Protein AF-E9J8S2-F1 (afdb_monomer_lite)

Radius of gyration: 16.36 Å; chains: 1; bounding box: 43×35×46 Å

pLDDT: mean 74.46, std 18.5, range [38.91, 95.62]

Secondary structure (DSSP, 8-state):
-HHHHHHHHHHHHHHHHT--HHHHTT-BHHHHHT-EETT-TT------S-------EEEEEE-GGG-EEEEEE-HHHHHHHHHHHHTTTTTT--TT--BTTB-----TTS-SB--HHHHHHTTSS-TTS-SGGGHHHHHHHHHH--

Sequence (146 aa):
TWKSLAKVTLTAIQVFNRRRAGETERILIEDYKNYVCACGTSSTCKTTKSDETHNYVRFTIRGKLCRTVPVLLDANMLKSIQLLLQYRKDANVPSDNPFLFGLPSKNKNKSKHLDACRLILCGTENSSALRGTAFAQIWYHFWITL

Structure (mmCIF, N/CA/C/O backbone):
data_AF-E9J8S2-F1
#
_entry.id   AF-E9J8S2-F1
#
loop_
_atom_site.group_PDB
_atom_site.id
_atom_site.type_symbol
_atom_site.label_atom_id
_atom_site.label_alt_id
_atom_site.label_comp_id
_atom_site.label_asym_id
_atom_site.label_entity_id
_atom_site.label_seq_id
_atom_site.pdbx_PDB_ins_code
_atom_site.Cartn_x
_atom_site.Cartn_y
_atom_site.Cartn_z
_atom_site.occupancy
_atom_site.B_iso_or_equiv
_atom_site.auth_seq_id
_atom_site.auth_comp_id
_atom_site.auth_asym_id
_atom_site.auth_atom_id
_atom_site.pdbx_PDB_model_num
ATOM 1 N N . THR A 1 1 ? -8.147 -13.446 -7.924 1.00 87.00 1 THR A N 1
ATOM 2 C CA . THR A 1 1 ? -6.848 -13.906 -7.371 1.00 87.00 1 THR A CA 1
ATOM 3 C C . THR A 1 1 ? -6.217 -12.796 -6.537 1.00 87.00 1 THR A C 1
ATOM 5 O O . THR A 1 1 ? -6.558 -11.636 -6.758 1.00 87.00 1 THR A O 1
ATOM 8 N N . TRP A 1 2 ? -5.296 -13.113 -5.612 1.00 93.06 2 TRP A N 1
ATOM 9 C CA . TRP A 1 2 ? -4.615 -12.130 -4.737 1.00 93.06 2 TRP A CA 1
ATOM 10 C C . TRP A 1 2 ? -4.013 -10.953 -5.518 1.00 93.06 2 TRP A C 1
ATOM 12 O O . TRP A 1 2 ? -4.234 -9.789 -5.198 1.00 93.06 2 TRP A O 1
ATOM 22 N N . LYS A 1 3 ? -3.336 -11.259 -6.632 1.00 90.50 3 LYS A N 1
ATOM 23 C CA . LYS A 1 3 ? -2.732 -10.253 -7.514 1.00 90.50 3 LYS A CA 1
ATOM 24 C C . LYS A 1 3 ? -3.769 -9.312 -8.131 1.00 90.50 3 LYS A C 1
ATOM 26 O O . LYS A 1 3 ? -3.490 -8.126 -8.255 1.00 90.50 3 LYS A O 1
ATOM 31 N N . SER A 1 4 ? -4.943 -9.809 -8.523 1.00 90.56 4 SER A N 1
ATOM 32 C CA . SER A 1 4 ? -6.011 -8.951 -9.055 1.00 90.56 4 SER A CA 1
ATOM 33 C C . SER A 1 4 ? -6.572 -8.026 -7.980 1.00 90.56 4 SER A C 1
ATOM 35 O O . SER A 1 4 ? -6.706 -6.836 -8.240 1.00 90.56 4 SER A O 1
ATOM 37 N N . LEU A 1 5 ? -6.806 -8.537 -6.764 1.00 92.94 5 LEU A N 1
ATOM 38 C CA . LEU A 1 5 ? -7.229 -7.708 -5.631 1.00 92.94 5 LEU A CA 1
ATOM 39 C C . LEU A 1 5 ? -6.201 -6.605 -5.348 1.00 92.94 5 LEU A C 1
ATOM 41 O O . LEU A 1 5 ? -6.576 -5.448 -5.189 1.00 92.94 5 LEU A O 1
ATOM 45 N N . ALA A 1 6 ? -4.906 -6.934 -5.374 1.00 92.81 6 ALA A N 1
ATOM 46 C CA . ALA A 1 6 ? -3.826 -5.975 -5.153 1.00 92.81 6 ALA A CA 1
ATOM 47 C C . ALA A 1 6 ? -3.821 -4.859 -6.205 1.00 92.81 6 ALA A C 1
ATOM 49 O O . ALA A 1 6 ? -3.708 -3.687 -5.858 1.00 92.81 6 ALA A O 1
ATOM 50 N N . LYS A 1 7 ? -3.997 -5.215 -7.484 1.00 91.12 7 LYS A N 1
ATOM 51 C CA . LYS A 1 7 ? -4.089 -4.248 -8.586 1.00 91.12 7 LYS A CA 1
ATOM 52 C C . LYS A 1 7 ? -5.288 -3.317 -8.426 1.00 91.12 7 LYS A C 1
ATOM 54 O O . LYS A 1 7 ? -5.107 -2.108 -8.439 1.00 91.12 7 LYS A O 1
ATOM 59 N N . VAL A 1 8 ? -6.482 -3.885 -8.243 1.00 91.56 8 VAL A N 1
ATOM 60 C CA . VAL A 1 8 ? -7.730 -3.120 -8.096 1.00 91.56 8 VAL A CA 1
ATOM 61 C C . VAL A 1 8 ? -7.647 -2.186 -6.892 1.00 91.56 8 VAL A C 1
ATOM 63 O O . VAL A 1 8 ? -7.967 -1.010 -7.009 1.00 91.56 8 VAL A O 1
ATOM 66 N N . THR A 1 9 ? -7.143 -2.680 -5.761 1.00 93.19 9 THR A N 1
ATOM 67 C CA . THR A 1 9 ? -7.013 -1.889 -4.530 1.00 93.19 9 THR A CA 1
ATOM 68 C C . THR A 1 9 ? -6.017 -0.741 -4.699 1.00 93.19 9 THR A C 1
ATOM 70 O O . THR A 1 9 ? -6.324 0.385 -4.321 1.00 93.19 9 THR A O 1
ATOM 73 N N . LEU A 1 10 ? -4.848 -0.987 -5.305 1.00 91.25 10 LEU A N 1
ATOM 74 C CA . LEU A 1 10 ? -3.856 0.059 -5.579 1.00 91.25 10 LEU A CA 1
ATOM 75 C C . LEU A 1 10 ? -4.428 1.146 -6.500 1.00 91.25 10 LEU A C 1
ATOM 77 O O . LEU A 1 10 ? -4.295 2.332 -6.201 1.00 91.25 10 LEU A O 1
ATOM 81 N N . THR A 1 11 ? -5.103 0.749 -7.581 1.00 88.00 11 THR A N 1
ATOM 82 C CA . THR A 1 11 ? -5.754 1.690 -8.501 1.00 88.00 11 THR A CA 1
ATOM 83 C C . THR A 1 11 ? -6.851 2.483 -7.795 1.00 88.00 11 THR A C 1
ATOM 85 O O . THR A 1 11 ? -6.870 3.705 -7.910 1.00 88.00 11 THR A O 1
ATOM 88 N N . ALA A 1 12 ? -7.712 1.830 -7.012 1.00 89.62 12 ALA A N 1
ATOM 89 C CA . ALA A 1 12 ? -8.780 2.493 -6.268 1.00 89.62 12 ALA A CA 1
ATOM 90 C C . ALA A 1 12 ? -8.229 3.538 -5.287 1.00 89.62 12 ALA A C 1
ATOM 92 O O . ALA A 1 12 ? -8.689 4.676 -5.288 1.00 89.62 12 ALA A O 1
ATOM 93 N N . ILE A 1 13 ? -7.195 3.199 -4.510 1.00 90.19 13 ILE A N 1
ATOM 94 C CA . ILE A 1 13 ? -6.547 4.134 -3.576 1.00 90.19 13 ILE A CA 1
ATOM 95 C C . ILE A 1 13 ? -5.946 5.322 -4.322 1.00 90.19 13 ILE A C 1
ATOM 97 O O . ILE A 1 13 ? -6.076 6.463 -3.874 1.00 90.19 13 ILE A O 1
ATOM 101 N N . GLN A 1 14 ? -5.292 5.071 -5.455 1.00 85.94 14 GLN A N 1
ATOM 102 C CA . GLN A 1 14 ? -4.687 6.127 -6.254 1.00 85.94 14 GLN A CA 1
ATOM 103 C C . GLN A 1 14 ? -5.735 7.080 -6.844 1.00 85.94 14 GLN A C 1
ATOM 105 O O . GLN A 1 14 ? -5.547 8.297 -6.760 1.00 85.94 14 GLN A O 1
ATOM 110 N N . VAL A 1 15 ? -6.833 6.537 -7.382 1.00 85.31 15 VAL A N 1
ATOM 111 C CA . VAL A 1 15 ? -7.996 7.286 -7.894 1.00 85.31 15 VAL A CA 1
ATOM 112 C C . VAL A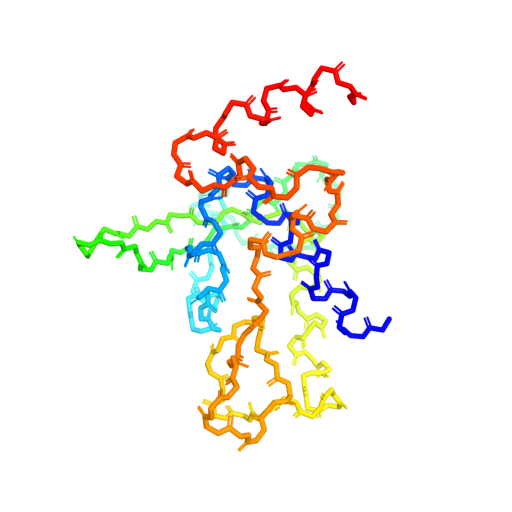 1 15 ? -8.636 8.115 -6.798 1.00 85.31 15 VAL A C 1
ATOM 114 O O . VAL A 1 15 ? -8.740 9.336 -6.922 1.00 85.31 15 VAL A O 1
ATOM 117 N N . PHE A 1 16 ? -8.968 7.473 -5.686 1.00 86.56 16 PHE A N 1
ATOM 118 C CA . PHE A 1 16 ? -9.667 8.099 -4.576 1.00 86.56 16 PHE A CA 1
ATOM 119 C C . PHE A 1 16 ? -8.870 9.244 -3.939 1.00 86.56 16 PHE A C 1
ATOM 121 O O . PHE A 1 16 ? -9.416 10.305 -3.650 1.00 86.56 16 PHE A O 1
ATOM 128 N N . ASN A 1 17 ? -7.555 9.079 -3.787 1.00 85.75 17 ASN A N 1
ATOM 129 C CA . ASN A 1 17 ? -6.705 10.086 -3.152 1.00 85.75 17 ASN A CA 1
ATOM 130 C C . ASN A 1 17 ? -6.116 11.119 -4.127 1.00 85.75 17 ASN A C 1
ATOM 132 O O . ASN A 1 17 ? -5.380 12.006 -3.688 1.00 85.75 17 ASN A O 1
ATOM 1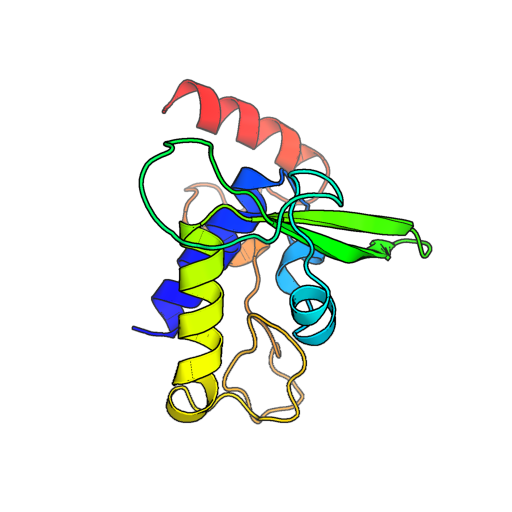36 N N . ARG A 1 18 ? -6.382 10.998 -5.440 1.00 80.25 18 ARG A N 1
ATOM 137 C CA . ARG A 1 18 ? -5.766 11.806 -6.516 1.00 80.25 18 ARG A CA 1
ATOM 138 C C . ARG A 1 18 ? -4.238 11.887 -6.392 1.00 80.25 18 ARG A C 1
ATOM 140 O O . ARG A 1 18 ? -3.628 12.943 -6.577 1.00 80.25 18 ARG A O 1
ATOM 147 N N . ARG A 1 19 ? -3.607 10.773 -6.013 1.00 70.25 19 ARG A N 1
ATOM 148 C CA . ARG A 1 19 ? -2.164 10.716 -5.731 1.00 70.25 19 ARG A CA 1
ATOM 149 C C . ARG A 1 19 ? -1.363 10.351 -6.967 1.00 70.25 19 ARG A C 1
ATOM 151 O O . ARG A 1 19 ? -1.835 9.660 -7.871 1.00 70.25 19 ARG A O 1
ATOM 158 N N . ARG A 1 20 ? -0.100 10.785 -6.984 1.00 69.44 20 ARG A N 1
ATOM 159 C CA . ARG A 1 20 ? 0.853 10.334 -8.001 1.00 69.44 20 ARG A CA 1
ATOM 160 C C . ARG A 1 20 ? 1.167 8.859 -7.761 1.00 69.44 20 ARG A C 1
ATOM 162 O O . ARG A 1 20 ? 1.405 8.461 -6.624 1.00 69.44 20 ARG A O 1
ATOM 169 N N . ALA A 1 21 ? 1.260 8.085 -8.840 1.00 68.25 21 ALA A N 1
ATOM 170 C CA . ALA A 1 21 ? 1.535 6.646 -8.802 1.00 68.25 21 ALA A CA 1
ATOM 171 C C . ALA A 1 21 ? 2.732 6.269 -7.913 1.00 68.25 21 ALA A C 1
ATOM 173 O O . ALA A 1 21 ? 2.650 5.331 -7.124 1.00 68.25 21 ALA A O 1
ATOM 174 N N . GLY A 1 22 ? 3.817 7.049 -7.998 1.00 66.88 22 GLY A N 1
ATOM 175 C CA . GLY A 1 22 ? 5.040 6.810 -7.231 1.00 66.88 22 GLY A CA 1
ATOM 176 C C . GLY A 1 22 ? 4.890 6.965 -5.712 1.00 66.88 22 GLY A C 1
ATOM 177 O O . GLY A 1 22 ? 5.711 6.433 -4.972 1.00 66.88 22 GLY A O 1
ATOM 178 N N . GLU A 1 23 ? 3.869 7.686 -5.239 1.00 73.06 23 GLU A N 1
ATOM 179 C CA . GLU A 1 23 ? 3.569 7.813 -3.807 1.00 73.06 23 GLU A CA 1
ATOM 180 C C . GLU A 1 23 ? 2.759 6.602 -3.322 1.00 73.06 23 GLU A C 1
ATOM 182 O O . GLU A 1 23 ? 3.042 6.048 -2.266 1.00 73.06 23 GLU A O 1
ATOM 187 N N . THR A 1 24 ? 1.794 6.133 -4.117 1.00 78.31 24 THR A N 1
ATOM 188 C CA . THR A 1 24 ? 0.893 5.033 -3.737 1.00 78.31 24 THR A CA 1
ATOM 189 C C . THR A 1 24 ? 1.496 3.642 -3.916 1.00 78.31 24 THR A C 1
ATOM 191 O O . THR A 1 24 ? 1.181 2.733 -3.154 1.00 78.31 24 THR A O 1
ATOM 194 N N . GLU A 1 25 ? 2.390 3.440 -4.885 1.00 81.06 25 GLU A N 1
ATOM 195 C CA . GLU A 1 25 ? 3.034 2.133 -5.089 1.00 81.06 25 GLU A CA 1
ATOM 196 C C . GLU A 1 25 ? 4.060 1.782 -4.003 1.00 81.06 25 GLU A C 1
ATOM 198 O O . GLU A 1 25 ? 4.348 0.607 -3.772 1.00 81.06 25 GLU A O 1
ATOM 203 N N . ARG A 1 26 ? 4.595 2.804 -3.322 1.00 85.44 26 ARG A N 1
ATOM 204 C CA . ARG A 1 26 ? 5.646 2.677 -2.302 1.00 85.44 26 ARG A CA 1
ATOM 205 C C . ARG A 1 26 ? 5.117 2.708 -0.874 1.00 85.44 26 ARG A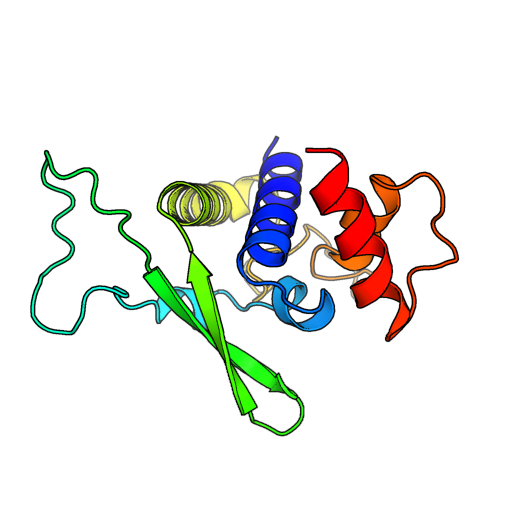 C 1
ATOM 207 O O . ARG A 1 26 ? 5.924 2.771 0.046 1.00 85.44 26 ARG A O 1
ATOM 214 N N . ILE A 1 27 ? 3.797 2.648 -0.692 1.00 90.31 27 ILE A N 1
ATOM 215 C CA . ILE A 1 27 ? 3.177 2.572 0.634 1.00 90.31 27 ILE A CA 1
ATOM 216 C C . ILE A 1 27 ? 3.774 1.387 1.396 1.00 90.31 27 ILE A C 1
ATOM 218 O O . ILE A 1 27 ? 3.776 0.253 0.896 1.00 90.31 27 ILE A O 1
ATOM 222 N N . LEU A 1 28 ? 4.259 1.644 2.606 1.00 92.81 28 LEU A N 1
ATOM 223 C CA . LEU A 1 28 ? 4.797 0.612 3.476 1.00 92.81 28 LEU A CA 1
ATOM 224 C C . LEU A 1 28 ? 3.692 0.027 4.359 1.00 92.81 28 LEU A C 1
ATOM 226 O O . LEU A 1 28 ? 2.699 0.678 4.684 1.00 92.81 28 LEU A O 1
ATOM 230 N N . ILE A 1 29 ? 3.868 -1.228 4.770 1.00 93.75 29 ILE A N 1
ATOM 231 C CA . ILE A 1 29 ? 2.953 -1.876 5.721 1.00 93.75 29 ILE A CA 1
ATOM 232 C C . ILE A 1 29 ? 2.963 -1.131 7.063 1.00 93.75 29 ILE A C 1
ATOM 234 O O . ILE A 1 29 ? 1.930 -1.048 7.722 1.00 93.75 29 ILE A O 1
ATOM 238 N N . GLU A 1 30 ? 4.113 -0.587 7.466 1.00 91.69 30 GLU A N 1
ATOM 239 C CA . GLU A 1 30 ? 4.238 0.211 8.689 1.00 91.69 30 GLU A CA 1
ATOM 240 C C . GLU A 1 30 ? 3.430 1.510 8.629 1.00 91.69 30 GLU A C 1
ATOM 242 O O . GLU A 1 30 ? 2.721 1.811 9.585 1.00 91.69 30 GLU A O 1
ATOM 247 N N . ASP A 1 31 ? 3.444 2.217 7.494 1.00 91.06 31 ASP A N 1
ATOM 248 C CA . ASP A 1 31 ? 2.646 3.431 7.300 1.00 91.06 31 ASP A CA 1
ATOM 249 C C . ASP A 1 31 ? 1.161 3.115 7.486 1.00 91.06 31 ASP A C 1
ATOM 251 O O . ASP A 1 31 ? 0.457 3.783 8.241 1.00 91.06 31 ASP A O 1
ATOM 255 N N . TYR A 1 32 ? 0.701 2.035 6.843 1.00 91.50 32 TYR A N 1
ATOM 256 C CA . TYR A 1 32 ? -0.670 1.560 6.970 1.00 91.50 32 TYR A CA 1
ATOM 257 C C . TYR A 1 32 ? -1.025 1.220 8.421 1.00 91.50 32 TYR A C 1
ATOM 259 O O . TYR A 1 32 ? -2.085 1.622 8.879 1.00 91.50 32 TYR A O 1
ATOM 267 N N . LYS A 1 33 ? -0.161 0.523 9.172 1.00 89.44 33 LYS A N 1
ATOM 268 C CA . LYS A 1 33 ? -0.442 0.131 10.570 1.00 89.44 33 LYS A CA 1
ATOM 269 C C . LYS A 1 33 ? -0.697 1.318 11.503 1.00 89.44 33 LYS A C 1
ATOM 271 O O . LYS A 1 33 ? -1.355 1.133 12.520 1.00 89.44 33 LYS A O 1
ATOM 276 N N . ASN A 1 34 ? -0.225 2.508 11.144 1.00 86.88 34 ASN A N 1
ATOM 277 C CA . ASN A 1 34 ? -0.438 3.743 11.892 1.00 86.88 34 ASN A CA 1
ATOM 278 C C . ASN A 1 34 ? -1.706 4.503 11.448 1.00 86.88 34 ASN A C 1
ATOM 280 O O . ASN A 1 34 ? -1.786 5.721 11.624 1.00 86.88 34 ASN A O 1
ATOM 284 N N . TYR A 1 35 ? -2.688 3.823 10.839 1.00 86.56 35 TYR A N 1
ATOM 285 C CA . TYR A 1 35 ? -3.942 4.468 10.455 1.00 86.56 35 TYR A CA 1
ATOM 286 C C . TYR A 1 35 ? -4.750 4.920 11.677 1.00 86.56 35 TYR A C 1
ATOM 288 O O . TYR A 1 35 ? -4.793 4.267 12.717 1.00 86.56 35 TYR A O 1
ATOM 296 N N . VAL A 1 36 ? -5.444 6.042 11.517 1.00 85.06 36 VAL A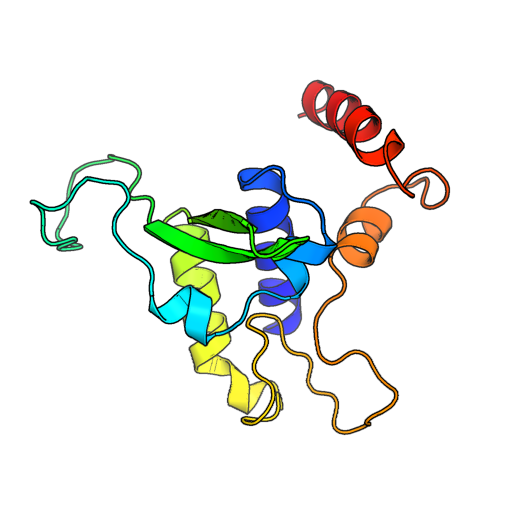 N 1
ATOM 297 C CA . VAL A 1 36 ? -6.358 6.623 12.502 1.00 85.06 36 VAL A CA 1
ATOM 298 C C . VAL A 1 36 ? -7.728 6.838 11.870 1.00 85.06 36 VAL A C 1
ATOM 300 O O . VAL A 1 36 ? -7.832 7.015 10.651 1.00 85.06 36 VAL A O 1
ATOM 303 N N . CYS A 1 37 ? -8.788 6.859 12.681 1.00 80.56 37 CYS A N 1
ATOM 304 C CA . CYS A 1 37 ? -10.095 7.281 12.177 1.00 80.56 37 CYS A CA 1
ATOM 305 C C . CYS A 1 37 ? -10.017 8.707 11.634 1.00 80.56 37 CYS A C 1
ATOM 307 O O . CYS A 1 37 ? -9.427 9.588 12.266 1.00 80.56 37 CYS A O 1
ATOM 309 N N . ALA A 1 38 ? -10.668 8.967 10.502 1.00 70.56 38 ALA A N 1
ATOM 310 C CA . ALA A 1 38 ? -10.874 10.332 10.032 1.00 70.56 38 ALA A CA 1
ATOM 311 C C . ALA A 1 38 ? -11.932 11.093 10.864 1.00 70.56 38 ALA A C 1
ATOM 313 O O . ALA A 1 38 ? -11.993 12.314 10.781 1.00 70.56 38 ALA A O 1
ATOM 314 N N . CYS A 1 39 ? -12.714 10.390 11.692 1.00 64.56 39 CYS A N 1
ATOM 315 C CA . CYS A 1 39 ? -13.846 10.900 12.471 1.00 64.56 39 CYS A CA 1
ATOM 316 C C . CYS A 1 39 ? -13.497 11.737 13.724 1.00 64.56 39 CYS A C 1
ATOM 318 O O . CYS A 1 39 ? -14.398 12.173 14.433 1.00 64.56 39 CYS A O 1
ATOM 320 N N . GLY A 1 40 ? -12.217 12.015 13.995 1.00 54.59 40 GLY A N 1
ATOM 321 C CA . GLY A 1 40 ? -11.797 12.780 15.177 1.00 54.59 40 GLY A CA 1
ATOM 322 C C . GLY A 1 40 ? -11.679 11.925 16.448 1.00 54.59 40 GLY A C 1
ATOM 323 O O . GLY A 1 40 ? -12.263 10.854 16.572 1.00 54.59 40 GLY A O 1
ATOM 324 N N . THR A 1 41 ? -10.850 12.383 17.385 1.00 48.62 41 THR A N 1
ATOM 325 C CA . THR A 1 41 ? -10.220 11.607 18.474 1.00 48.62 41 THR A CA 1
ATOM 326 C C . THR A 1 41 ? -11.171 11.002 19.525 1.00 48.62 41 THR A C 1
ATOM 328 O O . THR A 1 41 ? -10.703 10.330 20.437 1.00 48.62 41 THR A O 1
ATOM 331 N N . SER A 1 42 ? -12.488 11.211 19.450 1.00 45.25 42 SER A N 1
ATOM 332 C CA . SER A 1 42 ? -13.415 10.875 20.545 1.00 45.25 42 SER A CA 1
ATOM 333 C C . SER A 1 42 ? -14.312 9.661 20.324 1.00 45.25 42 SER A C 1
ATOM 335 O O . SER A 1 42 ? -15.041 9.292 21.242 1.00 45.25 42 SER A O 1
ATOM 337 N N . SER A 1 43 ? -14.266 8.987 19.177 1.00 44.03 43 SER A N 1
ATOM 338 C CA . SER A 1 43 ? -15.055 7.769 18.995 1.00 44.03 43 SER A CA 1
ATOM 339 C C . SER A 1 43 ? -14.154 6.601 18.649 1.00 44.03 43 SER A C 1
ATOM 341 O O . SER A 1 43 ? -13.475 6.555 17.626 1.00 44.03 43 SER A O 1
ATOM 343 N N . THR A 1 44 ? -14.138 5.622 19.550 1.00 43.12 44 THR A N 1
ATOM 344 C CA . THR A 1 44 ? -13.756 4.262 19.203 1.00 43.12 44 THR A CA 1
ATOM 345 C C . THR A 1 44 ? -14.468 3.926 17.894 1.00 43.12 44 THR A C 1
ATOM 347 O O . THR A 1 44 ? -15.697 3.965 17.863 1.00 43.12 44 THR A O 1
ATOM 350 N N . CYS A 1 45 ? -13.727 3.597 16.832 1.00 47.78 45 CYS A N 1
ATOM 351 C CA . CYS A 1 45 ? -14.274 2.957 15.634 1.00 47.78 45 CYS A CA 1
ATOM 352 C C . CYS A 1 45 ? -14.809 1.573 16.010 1.00 47.78 45 CYS A C 1
ATOM 354 O O . CYS A 1 45 ? -14.270 0.543 15.607 1.00 47.78 45 CYS A O 1
ATOM 356 N N . LYS A 1 46 ? -15.835 1.518 16.855 1.00 43.66 46 LYS A N 1
ATOM 357 C CA . LYS A 1 46 ? -16.605 0.315 17.072 1.00 43.66 46 LYS A CA 1
ATOM 358 C C . LYS A 1 46 ? -17.383 0.153 15.788 1.00 43.66 46 LYS A C 1
ATOM 360 O O . LYS A 1 46 ? -18.300 0.905 15.484 1.00 43.66 46 LYS A O 1
ATOM 365 N N . THR A 1 47 ? -16.955 -0.826 15.010 1.00 46.06 47 THR A N 1
ATOM 366 C CA . THR A 1 47 ? -17.711 -1.441 13.926 1.00 46.06 47 THR A CA 1
ATOM 367 C C . THR A 1 47 ? -18.935 -2.131 14.533 1.00 46.06 47 THR A C 1
ATOM 369 O O . THR A 1 47 ? -19.076 -3.346 14.521 1.00 46.06 47 THR A O 1
ATOM 372 N N . THR A 1 48 ? -19.827 -1.358 15.139 1.00 40.78 48 THR A N 1
ATOM 373 C CA . THR A 1 48 ? -21.087 -1.829 15.696 1.00 40.78 48 THR A CA 1
ATOM 374 C C . THR A 1 48 ? -22.178 -0.980 15.086 1.00 40.78 48 THR A C 1
ATOM 376 O O . THR A 1 48 ? -22.487 0.076 15.610 1.00 40.78 48 THR A O 1
ATOM 379 N N . LYS A 1 49 ? -22.675 -1.500 13.957 1.00 48.97 49 LYS A N 1
ATOM 380 C CA . LYS A 1 49 ? -24.029 -1.387 13.398 1.00 48.97 49 LYS A CA 1
ATOM 381 C C . LYS A 1 49 ? -24.653 0.022 13.310 1.00 48.97 49 LYS A C 1
ATOM 383 O O . LYS A 1 49 ? -24.804 0.711 14.300 1.00 48.97 49 LYS A O 1
ATOM 388 N N . SER A 1 50 ? -25.145 0.306 12.101 1.00 41.69 50 SER A N 1
ATOM 389 C CA . SER A 1 50 ? -26.253 1.224 11.790 1.00 41.69 50 SER A CA 1
ATOM 390 C C . SER A 1 50 ? -26.013 2.734 11.759 1.00 41.69 50 SER A C 1
ATOM 392 O O . SER A 1 50 ? -26.911 3.470 12.136 1.00 41.69 50 SER A O 1
ATOM 394 N N . ASP A 1 51 ? -24.899 3.200 11.200 1.00 43.53 51 ASP A N 1
ATOM 395 C CA . ASP A 1 51 ? -24.915 4.515 10.555 1.00 43.53 51 ASP A CA 1
ATOM 396 C C . ASP A 1 51 ? -24.116 4.453 9.257 1.00 43.53 51 ASP A C 1
ATOM 398 O O . ASP A 1 51 ? -22.945 4.071 9.243 1.00 43.53 51 ASP A O 1
ATOM 402 N N . GLU A 1 52 ? -24.751 4.835 8.153 1.00 47.25 52 GLU A N 1
ATOM 403 C CA . GLU A 1 52 ? -24.168 4.974 6.810 1.00 47.25 52 GLU A CA 1
ATOM 404 C C . GLU A 1 52 ? -23.192 6.164 6.723 1.00 47.25 52 GLU A C 1
ATOM 406 O O . GLU A 1 52 ? -22.946 6.737 5.663 1.00 47.25 52 GLU A O 1
ATOM 411 N N . THR A 1 53 ? -22.598 6.551 7.850 1.00 53.81 53 THR A N 1
ATOM 412 C CA . THR A 1 53 ? -21.491 7.490 7.880 1.00 53.81 53 THR A CA 1
ATOM 413 C C . THR A 1 53 ? -20.282 6.778 7.287 1.00 53.81 53 THR A C 1
ATOM 415 O O . THR A 1 53 ? -19.783 5.782 7.813 1.00 53.81 53 THR A O 1
ATOM 418 N N . HIS A 1 54 ? -19.837 7.244 6.121 1.00 54.94 54 HIS A N 1
ATOM 419 C CA . HIS A 1 54 ? -18.646 6.731 5.458 1.00 54.94 54 HIS A CA 1
ATOM 420 C C . HIS A 1 54 ? -17.445 6.786 6.416 1.00 54.94 54 HIS A C 1
ATOM 422 O O . HIS A 1 54 ? -16.815 7.826 6.610 1.00 54.94 54 HIS A O 1
ATOM 428 N N . ASN A 1 55 ? -17.142 5.649 7.039 1.00 73.25 55 ASN A N 1
ATOM 429 C CA . ASN A 1 55 ? -16.050 5.518 7.988 1.00 73.25 55 ASN A CA 1
ATOM 430 C C . ASN A 1 55 ? -14.737 5.450 7.215 1.00 73.25 55 ASN A C 1
ATOM 432 O O . ASN A 1 55 ? -14.291 4.380 6.797 1.00 73.25 55 ASN A O 1
ATOM 436 N N . TYR A 1 56 ? -14.144 6.618 6.991 1.00 84.62 56 TYR A N 1
ATOM 437 C CA . TYR A 1 56 ? -12.819 6.715 6.411 1.00 84.62 56 TYR A CA 1
ATOM 438 C C . TYR A 1 56 ? -11.749 6.548 7.487 1.00 84.62 56 TYR A C 1
ATOM 440 O O . TYR A 1 56 ? -11.844 7.100 8.588 1.00 84.62 56 TYR A O 1
ATOM 448 N N . VAL A 1 57 ? -10.680 5.844 7.137 1.00 89.12 57 VAL A N 1
ATOM 449 C CA . VAL A 1 57 ? -9.437 5.856 7.910 1.00 89.12 57 VAL A CA 1
ATOM 450 C C . VAL A 1 57 ? -8.370 6.591 7.126 1.00 89.12 57 VAL A C 1
ATOM 452 O O . VAL A 1 57 ? -8.361 6.571 5.897 1.00 89.12 57 VAL A O 1
ATOM 455 N N . ARG A 1 58 ? -7.460 7.253 7.831 1.00 90.69 58 ARG A N 1
ATOM 456 C CA . ARG A 1 58 ? -6.323 7.931 7.215 1.00 90.69 58 ARG A CA 1
ATOM 457 C C . ARG A 1 58 ? -5.022 7.453 7.826 1.00 90.69 58 ARG A C 1
ATOM 459 O O . ARG A 1 58 ? -4.944 7.256 9.032 1.00 90.69 58 ARG A O 1
ATOM 466 N N . PHE A 1 59 ? -3.990 7.343 7.013 1.00 90.50 59 PHE A N 1
ATOM 467 C CA . PHE A 1 59 ? -2.615 7.166 7.469 1.00 90.50 59 PHE A CA 1
ATOM 468 C C . PHE A 1 59 ? -1.702 8.113 6.699 1.00 90.50 59 PHE A C 1
ATOM 470 O O . PHE A 1 59 ? -2.117 8.717 5.708 1.00 90.50 59 PHE A O 1
ATOM 477 N N . THR A 1 60 ? -0.475 8.298 7.167 1.00 88.94 60 THR A N 1
ATOM 478 C CA . THR A 1 60 ? 0.503 9.173 6.520 1.00 88.94 60 THR A CA 1
ATOM 479 C C . THR A 1 60 ? 1.604 8.348 5.879 1.00 88.94 60 THR A C 1
ATOM 481 O O . THR A 1 60 ? 2.091 7.389 6.461 1.00 88.94 60 THR A O 1
ATOM 484 N N . ILE A 1 61 ? 2.003 8.742 4.673 1.00 88.44 61 ILE A N 1
ATOM 485 C CA . ILE A 1 61 ? 3.166 8.195 3.974 1.00 88.44 61 ILE A CA 1
ATOM 486 C C . ILE A 1 61 ? 4.228 9.267 3.785 1.00 88.44 61 ILE A C 1
ATOM 488 O O . ILE A 1 61 ? 3.937 10.470 3.776 1.00 88.44 61 ILE A O 1
ATOM 492 N N . ARG A 1 62 ? 5.475 8.838 3.597 1.00 80.06 62 ARG A N 1
ATOM 493 C CA . ARG A 1 62 ? 6.588 9.747 3.326 1.00 80.06 62 ARG A CA 1
ATOM 494 C C . ARG A 1 62 ? 6.621 10.138 1.846 1.00 80.06 62 ARG A C 1
ATOM 496 O O . ARG A 1 62 ? 6.891 9.316 0.976 1.00 80.06 62 ARG A O 1
ATOM 503 N N . GLY A 1 63 ? 6.370 11.411 1.564 1.00 70.44 63 GLY A N 1
ATOM 504 C CA . GLY A 1 63 ? 6.525 12.015 0.244 1.00 70.44 63 GLY A CA 1
ATOM 505 C C . GLY A 1 63 ? 7.947 12.524 -0.022 1.00 70.44 63 GLY A C 1
ATOM 506 O O . GLY A 1 63 ? 8.876 12.342 0.771 1.00 70.44 63 GLY A O 1
ATOM 507 N N . LYS A 1 64 ? 8.128 13.204 -1.163 1.00 67.00 64 LYS A N 1
ATOM 508 C CA . LYS A 1 64 ? 9.392 13.892 -1.491 1.00 67.00 64 LYS A CA 1
ATOM 509 C C . LYS A 1 64 ? 9.677 15.029 -0.498 1.00 67.00 64 LYS A C 1
ATOM 511 O O . LYS A 1 64 ? 8.754 15.637 0.040 1.00 67.00 64 LYS A O 1
ATOM 516 N N . LEU A 1 65 ? 10.962 15.345 -0.305 1.00 70.81 65 LEU A N 1
ATOM 517 C CA . LEU A 1 65 ? 11.431 16.442 0.561 1.00 70.81 65 LEU A CA 1
ATOM 518 C C . LEU A 1 65 ? 10.931 16.332 2.016 1.00 70.81 65 LEU A C 1
ATOM 520 O O . LEU A 1 65 ? 10.596 17.337 2.634 1.00 70.81 65 LEU A O 1
ATOM 524 N N . CYS A 1 66 ? 10.832 15.105 2.544 1.00 68.19 66 CYS A N 1
ATOM 525 C CA . CYS A 1 66 ? 10.332 14.816 3.896 1.00 68.19 66 CYS A CA 1
ATOM 526 C C . CYS A 1 66 ? 8.906 15.311 4.191 1.00 68.19 66 CYS A C 1
ATOM 528 O O . CYS A 1 66 ? 8.496 15.316 5.349 1.00 68.19 66 CYS A O 1
ATOM 530 N N . ARG A 1 67 ? 8.118 15.683 3.176 1.00 77.38 67 ARG A N 1
ATOM 531 C CA . ARG A 1 67 ? 6.715 16.039 3.390 1.00 77.38 67 ARG A CA 1
ATOM 532 C C . ARG A 1 67 ? 5.905 14.777 3.638 1.00 77.38 67 ARG A C 1
ATOM 534 O O . ARG A 1 67 ? 5.954 13.847 2.837 1.00 77.38 67 ARG A O 1
ATOM 541 N N . THR A 1 68 ? 5.169 14.741 4.741 1.00 81.75 68 THR A N 1
ATOM 542 C CA . THR A 1 68 ? 4.210 13.674 5.014 1.00 81.75 68 THR A CA 1
ATOM 543 C C . THR A 1 68 ? 2.929 13.922 4.242 1.00 81.75 68 THR A C 1
ATOM 545 O O . THR A 1 68 ? 2.500 15.055 4.020 1.00 81.75 68 THR A O 1
ATOM 548 N N . VAL A 1 69 ? 2.343 12.832 3.775 1.00 82.94 69 VAL A N 1
ATOM 549 C CA . VAL A 1 69 ? 1.246 12.862 2.827 1.00 82.94 69 VAL A CA 1
ATOM 550 C C . VAL A 1 69 ? 0.121 11.971 3.351 1.00 82.94 69 VAL A C 1
ATOM 552 O O . VAL A 1 69 ? 0.355 10.780 3.535 1.00 82.94 69 VAL A O 1
ATOM 555 N N . PRO A 1 70 ? -1.092 12.496 3.604 1.00 88.69 70 PRO A N 1
ATOM 556 C CA . PRO A 1 70 ? -2.193 11.662 4.066 1.00 88.69 70 PRO A CA 1
ATOM 557 C C . PRO A 1 70 ? -2.768 10.816 2.924 1.00 88.69 70 PRO A C 1
ATOM 559 O O . PRO A 1 70 ? -2.975 11.308 1.810 1.00 88.69 70 PRO A O 1
ATOM 562 N N . VAL A 1 71 ? -3.068 9.559 3.225 1.00 89.94 71 VAL A N 1
ATOM 563 C CA . VAL A 1 71 ? -3.827 8.629 2.389 1.00 89.94 71 VAL A CA 1
ATOM 564 C C . VAL A 1 71 ? -5.100 8.271 3.143 1.00 89.94 71 VAL A C 1
ATOM 566 O O . VAL A 1 71 ? -5.039 7.795 4.273 1.00 89.94 71 VAL A O 1
ATOM 569 N N . LEU A 1 72 ? -6.240 8.534 2.519 1.00 91.31 72 LEU A N 1
ATOM 570 C CA . LEU A 1 72 ? -7.578 8.210 2.981 1.00 91.31 72 LEU A CA 1
ATOM 571 C C . LEU A 1 72 ? -8.013 6.875 2.367 1.00 91.31 72 LEU A C 1
ATOM 573 O O . LEU A 1 72 ? -7.813 6.631 1.176 1.00 91.31 72 LEU A O 1
ATOM 577 N N . LEU A 1 73 ? -8.613 6.015 3.175 1.00 91.00 73 LEU A N 1
ATOM 578 C CA . LEU A 1 73 ? -9.186 4.745 2.755 1.00 91.00 73 LEU A CA 1
ATOM 579 C C . LEU A 1 73 ? -10.648 4.711 3.163 1.00 91.00 73 LEU A C 1
ATOM 581 O O . LEU A 1 73 ? -10.981 5.049 4.300 1.00 91.00 73 LEU A O 1
ATOM 585 N N . ASP A 1 74 ? -11.498 4.254 2.254 1.00 89.75 74 ASP A N 1
ATOM 586 C CA . ASP A 1 74 ? -12.846 3.835 2.609 1.00 89.75 74 ASP A CA 1
ATOM 587 C C . ASP A 1 74 ? -12.840 2.432 3.253 1.00 89.75 74 ASP A C 1
ATOM 589 O O . ASP A 1 74 ? -11.814 1.743 3.342 1.00 89.75 74 ASP A O 1
ATOM 593 N N . ALA A 1 75 ? -14.017 1.987 3.693 1.00 88.50 75 ALA A N 1
ATOM 594 C CA . ALA A 1 75 ? -14.184 0.684 4.326 1.00 88.50 75 ALA A CA 1
ATOM 595 C C . ALA A 1 75 ? -13.835 -0.500 3.401 1.00 88.50 75 ALA A C 1
ATOM 597 O O . ALA A 1 75 ? -13.359 -1.531 3.880 1.00 88.50 75 ALA A O 1
ATOM 598 N N . ASN A 1 76 ? -14.057 -0.384 2.091 1.00 90.19 76 ASN A N 1
ATOM 599 C CA . ASN A 1 76 ? -13.802 -1.456 1.129 1.00 90.19 76 ASN A CA 1
ATOM 600 C C . ASN A 1 76 ? -12.309 -1.578 0.809 1.00 90.19 76 ASN A C 1
ATOM 602 O O . ASN A 1 76 ? -11.776 -2.689 0.770 1.00 90.19 76 ASN A O 1
ATOM 606 N N . MET A 1 77 ? -11.613 -0.455 0.641 1.00 92.88 77 MET A N 1
ATOM 607 C CA . MET A 1 77 ? -10.162 -0.386 0.492 1.00 92.88 77 MET A CA 1
ATOM 608 C C . MET A 1 77 ? -9.473 -0.939 1.737 1.00 92.88 77 MET A C 1
ATOM 610 O O . MET A 1 77 ? -8.553 -1.747 1.613 1.00 92.88 77 MET A O 1
ATOM 614 N N . LEU A 1 78 ? -9.956 -0.576 2.931 1.00 91.31 78 LEU A N 1
ATOM 615 C CA . LEU A 1 78 ? -9.435 -1.094 4.195 1.00 91.31 78 LEU A CA 1
ATOM 616 C C . LEU A 1 78 ? -9.577 -2.620 4.284 1.00 91.31 78 LEU A C 1
ATOM 618 O O . LEU A 1 78 ? -8.587 -3.317 4.509 1.00 91.31 78 LEU A O 1
ATOM 622 N N . LYS A 1 79 ? -10.781 -3.154 4.039 1.00 91.44 79 LYS A N 1
ATOM 623 C CA . LYS A 1 79 ? -11.029 -4.607 4.007 1.00 91.44 79 LYS A CA 1
ATOM 624 C C . LYS A 1 79 ? -10.154 -5.312 2.970 1.00 91.44 79 LYS A C 1
ATOM 626 O O . LYS A 1 79 ? -9.595 -6.372 3.242 1.00 91.44 79 LYS A O 1
ATOM 631 N N . SER A 1 80 ? -9.993 -4.711 1.793 1.00 94.56 80 SER A N 1
ATOM 632 C CA . SER A 1 80 ? -9.161 -5.266 0.723 1.00 94.56 80 SER A CA 1
ATOM 633 C C . SER A 1 80 ? -7.693 -5.339 1.133 1.00 94.56 80 SER A C 1
ATOM 635 O O . SER A 1 80 ? -7.056 -6.370 0.934 1.00 94.56 80 SER A O 1
ATOM 637 N N . ILE A 1 81 ? -7.160 -4.294 1.774 1.00 94.69 81 ILE A N 1
ATOM 638 C CA . ILE A 1 81 ? -5.803 -4.301 2.332 1.00 94.69 81 ILE A CA 1
ATOM 639 C C . ILE A 1 81 ? -5.646 -5.394 3.395 1.00 94.69 81 ILE A C 1
ATOM 641 O O . ILE A 1 81 ? -4.657 -6.127 3.372 1.00 94.69 81 ILE A O 1
ATOM 645 N N . GLN A 1 82 ? -6.611 -5.540 4.303 1.00 94.12 82 GLN A N 1
ATOM 646 C CA . GLN A 1 82 ? -6.576 -6.579 5.338 1.00 94.12 82 GLN A CA 1
ATOM 647 C C . GLN A 1 82 ? -6.508 -7.982 4.723 1.00 94.12 82 GLN A C 1
ATOM 649 O O . GLN A 1 82 ? -5.642 -8.771 5.101 1.00 94.12 82 GLN A O 1
ATOM 654 N N . LEU A 1 83 ? -7.339 -8.262 3.714 1.00 95.44 83 LEU A N 1
ATOM 655 C CA . LEU A 1 83 ? -7.301 -9.520 2.964 1.00 95.44 83 LEU A CA 1
ATOM 656 C C . LEU A 1 83 ? -5.959 -9.722 2.247 1.00 95.44 83 LEU A C 1
ATOM 658 O O . LEU A 1 83 ? -5.399 -10.818 2.268 1.00 95.44 83 LEU A O 1
ATOM 662 N N . LEU A 1 84 ? -5.402 -8.672 1.636 1.00 95.62 84 LEU A N 1
ATOM 663 C CA . LEU A 1 84 ? -4.093 -8.750 0.984 1.00 95.62 84 LEU A CA 1
ATOM 664 C C . LEU A 1 84 ? -2.984 -9.126 1.966 1.00 95.62 84 LEU A C 1
ATOM 666 O O . LEU A 1 84 ? -2.127 -9.939 1.620 1.00 95.62 84 LEU A O 1
ATOM 670 N N . LEU A 1 85 ? -3.002 -8.560 3.172 1.00 94.88 85 LEU A N 1
ATOM 671 C CA . LEU A 1 85 ? -2.033 -8.871 4.220 1.00 94.88 85 LEU A CA 1
ATOM 672 C C . LEU A 1 85 ? -2.233 -10.279 4.787 1.00 94.88 85 LEU A C 1
ATOM 674 O O . LEU A 1 85 ? -1.245 -10.982 4.988 1.00 94.88 85 LEU A O 1
ATOM 678 N N . GLN A 1 86 ? -3.482 -10.711 4.976 1.00 95.38 86 GLN A N 1
ATOM 679 C CA . GLN A 1 86 ? -3.823 -12.050 5.459 1.00 95.38 86 GLN A CA 1
ATOM 680 C C . GLN A 1 86 ? -3.275 -13.147 4.535 1.00 95.38 86 GLN A C 1
ATOM 682 O O . GLN A 1 86 ? -2.598 -14.060 4.995 1.00 95.38 86 GLN A O 1
ATOM 687 N N . TYR A 1 87 ? -3.502 -13.025 3.225 1.00 95.12 87 TYR A N 1
ATOM 688 C CA . TYR A 1 87 ? -3.106 -14.032 2.229 1.00 95.12 87 TYR A CA 1
ATOM 689 C C . TYR A 1 87 ? -1.736 -13.755 1.585 1.00 95.12 87 TYR A C 1
ATOM 691 O O . TYR A 1 87 ? -1.379 -14.336 0.558 1.00 95.12 87 TYR A O 1
ATOM 699 N N . ARG A 1 88 ? -0.940 -12.849 2.169 1.00 94.56 88 ARG A N 1
ATOM 700 C CA . ARG A 1 88 ? 0.357 -12.421 1.620 1.00 94.56 88 ARG A CA 1
ATOM 701 C C . ARG A 1 88 ? 1.356 -13.576 1.497 1.00 94.56 88 ARG A C 1
ATOM 703 O O . ARG A 1 88 ? 2.074 -13.658 0.500 1.00 94.56 88 ARG A O 1
ATOM 710 N N . LYS A 1 89 ? 1.395 -14.457 2.503 1.00 93.06 89 LYS A N 1
ATOM 711 C CA . LYS A 1 89 ? 2.283 -15.630 2.536 1.00 93.06 89 LYS A CA 1
ATOM 712 C C . LYS A 1 89 ? 1.904 -16.638 1.451 1.00 93.06 89 LYS A C 1
ATOM 714 O O . LYS A 1 89 ? 2.777 -17.087 0.716 1.00 93.06 89 LYS A O 1
ATOM 719 N N . ASP A 1 90 ? 0.611 -16.906 1.298 1.00 93.44 90 ASP A N 1
ATOM 720 C CA . ASP A 1 90 ? 0.074 -17.843 0.302 1.00 93.44 90 ASP A CA 1
ATOM 721 C C . ASP A 1 90 ? 0.324 -17.352 -1.130 1.00 93.44 90 ASP A C 1
ATOM 723 O O . ASP A 1 90 ? 0.547 -18.134 -2.052 1.00 93.44 90 ASP A O 1
ATOM 727 N N . ALA A 1 91 ? 0.381 -16.030 -1.317 1.00 91.62 91 ALA A N 1
ATOM 728 C CA . ALA A 1 91 ? 0.783 -15.400 -2.568 1.00 91.62 91 ALA A CA 1
ATOM 729 C C . ALA A 1 91 ? 2.304 -15.439 -2.836 1.00 91.62 91 ALA A C 1
ATOM 731 O O . ALA A 1 91 ? 2.747 -14.887 -3.845 1.00 91.62 91 ALA A O 1
ATOM 732 N N . ASN A 1 92 ? 3.102 -16.085 -1.976 1.00 92.56 92 ASN A N 1
ATOM 733 C CA . ASN A 1 92 ? 4.566 -16.180 -2.045 1.00 92.56 92 ASN A CA 1
ATOM 734 C C . ASN A 1 92 ? 5.298 -14.827 -1.994 1.00 92.56 92 ASN A C 1
ATOM 736 O O . ASN A 1 92 ? 6.403 -14.691 -2.532 1.00 92.56 92 ASN A O 1
ATOM 740 N N . VAL A 1 93 ? 4.702 -13.807 -1.370 1.00 91.62 93 VAL A N 1
ATOM 741 C CA . VAL A 1 93 ? 5.382 -12.524 -1.165 1.00 91.62 93 VAL A CA 1
ATOM 742 C C . VAL A 1 93 ? 6.350 -12.658 0.018 1.00 91.62 93 VAL A C 1
ATOM 744 O O . VAL A 1 93 ? 5.917 -13.061 1.100 1.00 91.62 93 VAL A O 1
ATOM 747 N N . PRO A 1 94 ? 7.644 -12.325 -0.151 1.00 90.81 94 PRO A N 1
ATOM 748 C CA . PRO A 1 94 ? 8.623 -12.411 0.930 1.00 90.81 94 PRO A CA 1
ATOM 749 C C . PRO A 1 94 ? 8.235 -11.568 2.155 1.00 90.81 94 PRO A C 1
ATOM 751 O O . PRO A 1 94 ? 7.699 -10.465 2.014 1.00 90.81 94 PRO A O 1
ATOM 754 N N . SER A 1 95 ? 8.508 -12.072 3.361 1.00 89.19 95 SER A N 1
ATOM 755 C CA . SER A 1 95 ? 8.187 -11.384 4.622 1.00 89.19 95 SER A CA 1
ATOM 756 C C . SER A 1 95 ? 9.050 -10.146 4.875 1.00 89.19 95 SER A C 1
ATOM 758 O O . SER A 1 95 ? 8.616 -9.237 5.572 1.00 89.19 95 SER A O 1
ATOM 760 N N . ASP A 1 96 ? 10.248 -10.098 4.293 1.00 90.00 96 ASP A N 1
ATOM 761 C CA . ASP A 1 96 ? 11.171 -8.958 4.314 1.00 90.00 96 ASP A CA 1
ATOM 762 C C . ASP A 1 96 ? 10.786 -7.856 3.312 1.00 90.00 96 ASP A C 1
ATOM 764 O O . ASP A 1 96 ? 11.384 -6.783 3.313 1.00 90.00 96 ASP A O 1
ATOM 768 N N . ASN A 1 97 ? 9.788 -8.090 2.451 1.00 91.19 97 ASN A N 1
ATOM 769 C CA . ASN A 1 97 ? 9.271 -7.076 1.542 1.00 91.19 97 ASN A CA 1
ATOM 770 C C . ASN A 1 97 ? 8.348 -6.102 2.306 1.00 91.19 97 ASN A C 1
ATOM 772 O O . ASN A 1 97 ? 7.236 -6.503 2.674 1.00 91.19 97 ASN A O 1
ATOM 776 N N . PRO A 1 98 ? 8.741 -4.825 2.490 1.00 93.00 98 PRO A N 1
ATOM 777 C CA . PRO A 1 98 ? 8.016 -3.892 3.350 1.00 93.00 98 PRO A CA 1
ATOM 778 C C . PRO A 1 98 ? 6.812 -3.240 2.656 1.00 93.00 98 PRO A C 1
ATOM 780 O O . PRO A 1 98 ? 6.000 -2.589 3.312 1.00 93.00 98 PRO A O 1
ATOM 783 N N . PHE A 1 99 ? 6.681 -3.392 1.334 1.00 93.50 99 PHE A N 1
ATOM 784 C CA . PHE A 1 99 ? 5.650 -2.717 0.554 1.00 93.50 99 PHE A CA 1
ATOM 785 C C . PHE A 1 99 ? 4.284 -3.370 0.746 1.00 93.50 99 PHE A C 1
ATOM 787 O O . PHE A 1 99 ? 4.139 -4.592 0.621 1.00 93.50 99 PHE A O 1
ATOM 794 N N . LEU A 1 100 ? 3.255 -2.549 0.949 1.00 93.50 100 LEU A N 1
ATOM 795 C CA . LEU A 1 100 ? 1.867 -2.991 1.052 1.00 93.50 100 LEU A CA 1
ATOM 796 C C . LEU A 1 100 ? 1.469 -3.809 -0.186 1.00 93.50 100 LEU A C 1
ATOM 798 O O . LEU A 1 100 ? 1.055 -4.962 -0.072 1.00 93.50 100 LEU A O 1
ATOM 802 N N . PHE A 1 101 ? 1.758 -3.266 -1.370 1.00 93.19 101 PHE A N 1
ATOM 803 C CA . PHE A 1 101 ? 1.542 -3.898 -2.676 1.00 93.19 101 PHE A CA 1
ATOM 804 C C . PHE A 1 101 ? 2.786 -4.641 -3.193 1.00 93.19 101 PHE A C 1
ATOM 806 O O . PHE A 1 101 ? 3.141 -4.551 -4.370 1.00 93.19 101 PHE A O 1
ATOM 813 N N . GLY A 1 102 ? 3.470 -5.356 -2.297 1.00 91.12 102 GLY A N 1
ATOM 814 C CA . GLY A 1 102 ? 4.666 -6.141 -2.602 1.00 91.12 102 GLY A CA 1
ATOM 815 C C . GLY A 1 102 ? 4.411 -7.284 -3.593 1.00 91.12 102 GLY A C 1
ATOM 816 O O . GLY A 1 102 ? 3.349 -7.897 -3.597 1.00 91.12 102 GLY A O 1
ATOM 817 N N . LEU A 1 103 ? 5.390 -7.592 -4.444 1.00 88.31 103 LEU A N 1
ATOM 818 C CA . LEU A 1 103 ? 5.321 -8.694 -5.405 1.00 88.31 103 LEU A CA 1
ATOM 819 C C . LEU A 1 103 ? 6.073 -9.939 -4.908 1.00 88.31 103 LEU A C 1
ATOM 821 O O . LEU A 1 103 ? 7.084 -9.807 -4.210 1.00 88.31 103 LEU A O 1
ATOM 825 N N . PRO A 1 104 ? 5.649 -11.145 -5.335 1.00 82.69 104 PRO A N 1
ATOM 826 C CA . PRO A 1 104 ? 6.393 -12.379 -5.122 1.00 82.69 104 PRO A CA 1
ATOM 827 C C . PRO A 1 104 ? 7.593 -12.417 -6.072 1.00 82.69 104 PRO A C 1
ATOM 829 O O . PRO A 1 104 ? 7.588 -13.080 -7.108 1.00 82.69 104 PRO A O 1
ATOM 832 N N . SER A 1 105 ? 8.621 -11.630 -5.766 1.00 75.44 105 SER A N 1
ATOM 833 C CA . SER A 1 105 ? 9.883 -11.642 -6.495 1.00 75.44 105 SER A CA 1
ATOM 834 C C . SER A 1 105 ? 11.025 -11.930 -5.537 1.00 75.44 105 SER A C 1
ATOM 836 O O . SER A 1 105 ? 11.299 -11.146 -4.635 1.00 75.44 105 SER A O 1
ATOM 838 N N . LYS A 1 106 ? 11.722 -13.044 -5.777 1.00 62.31 106 LYS A N 1
ATOM 839 C CA . LYS A 1 106 ? 12.984 -13.384 -5.101 1.00 62.31 106 LYS A CA 1
ATOM 840 C C . LYS A 1 106 ? 14.209 -12.760 -5.784 1.00 62.31 106 LYS A C 1
ATOM 842 O O . LYS A 1 106 ? 15.311 -12.827 -5.255 1.00 62.31 106 LYS A O 1
ATOM 847 N N . ASN A 1 107 ? 14.039 -12.173 -6.972 1.00 68.25 107 ASN A N 1
ATOM 848 C CA . ASN A 1 107 ? 15.144 -11.622 -7.754 1.00 68.25 107 ASN A CA 1
ATOM 849 C C . ASN A 1 107 ? 15.355 -10.138 -7.419 1.00 68.25 107 ASN A C 1
ATOM 851 O O . ASN A 1 107 ? 14.416 -9.346 -7.526 1.00 68.25 107 ASN A O 1
ATOM 855 N N . LYS A 1 108 ? 16.595 -9.768 -7.066 1.00 63.47 108 LYS A N 1
ATOM 856 C CA . LYS A 1 108 ? 17.002 -8.393 -6.730 1.00 63.47 108 LYS A CA 1
ATOM 857 C C . LYS A 1 108 ? 16.800 -7.402 -7.886 1.00 63.47 108 LYS A C 1
ATOM 859 O O . LYS A 1 108 ? 16.572 -6.228 -7.623 1.00 63.47 108 LYS A O 1
ATOM 864 N N . ASN A 1 109 ? 16.815 -7.879 -9.133 1.00 65.31 109 ASN A N 1
ATOM 865 C CA . ASN A 1 109 ? 16.718 -7.047 -10.340 1.00 65.31 109 ASN A CA 1
ATOM 866 C C . ASN A 1 109 ? 15.274 -6.815 -10.818 1.00 65.31 109 ASN A C 1
ATOM 868 O O . ASN A 1 109 ? 15.057 -6.169 -11.840 1.00 65.31 109 ASN A O 1
ATOM 872 N N . LYS A 1 110 ? 14.273 -7.368 -10.125 1.00 70.69 110 LYS A N 1
ATOM 873 C CA . LYS A 1 110 ? 12.853 -7.192 -10.462 1.00 70.69 110 LYS A CA 1
ATOM 874 C C . LYS A 1 110 ? 12.178 -6.259 -9.460 1.00 70.69 110 LYS A C 1
ATOM 876 O O . LYS A 1 110 ? 12.551 -6.232 -8.289 1.00 70.69 110 LYS A O 1
ATOM 881 N N . SER A 1 111 ? 11.151 -5.538 -9.920 1.00 74.12 111 SER A N 1
ATOM 882 C CA . SER A 1 111 ? 10.363 -4.658 -9.049 1.00 74.12 111 SER A CA 1
ATOM 883 C C . SER A 1 111 ? 9.819 -5.425 -7.843 1.00 74.12 111 SER A C 1
ATOM 885 O O . SER A 1 111 ? 9.250 -6.512 -7.985 1.00 74.12 111 SER A O 1
ATOM 887 N N . LYS A 1 112 ? 9.990 -4.840 -6.655 1.00 82.44 112 LYS A N 1
ATOM 888 C CA . LYS A 1 112 ? 9.529 -5.411 -5.385 1.00 82.44 112 LYS A CA 1
ATOM 889 C C . LYS A 1 112 ? 8.065 -5.089 -5.091 1.00 82.44 112 LYS A C 1
ATOM 891 O O . LYS A 1 112 ? 7.500 -5.706 -4.195 1.00 82.44 112 LYS A O 1
ATOM 896 N N . HIS A 1 113 ? 7.445 -4.178 -5.834 1.00 84.44 113 HIS A N 1
ATOM 897 C CA . HIS A 1 113 ? 6.050 -3.770 -5.667 1.00 84.44 113 HIS A CA 1
ATOM 898 C C . HIS A 1 113 ? 5.336 -3.651 -7.019 1.00 84.44 113 HIS A C 1
ATOM 900 O O . HIS A 1 113 ? 5.971 -3.614 -8.079 1.00 84.44 113 HIS A O 1
ATOM 906 N N . LEU A 1 114 ? 4.002 -3.623 -6.983 1.00 82.44 114 LEU A N 1
ATOM 907 C CA . LEU A 1 114 ? 3.185 -3.295 -8.149 1.00 82.44 114 LEU A CA 1
ATOM 908 C C . LEU A 1 114 ? 3.524 -1.892 -8.660 1.00 82.44 114 LEU A C 1
ATOM 910 O O . LEU A 1 114 ? 3.816 -1.001 -7.874 1.00 82.44 114 LEU A O 1
ATOM 914 N N . ASP A 1 115 ? 3.487 -1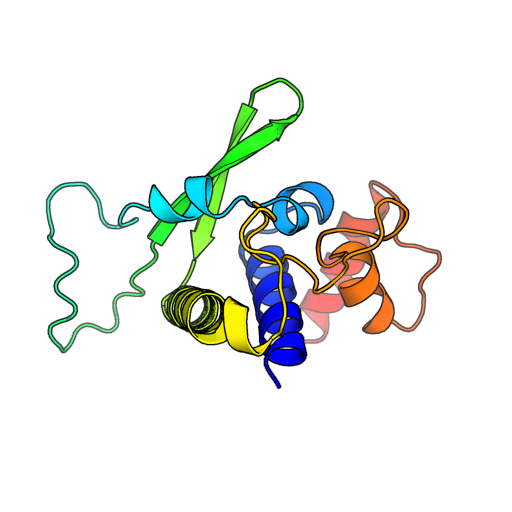.720 -9.977 1.00 80.69 115 ASP A N 1
ATOM 915 C CA . ASP A 1 115 ? 3.709 -0.437 -10.644 1.00 80.69 115 ASP A CA 1
ATOM 916 C C . ASP A 1 115 ? 2.345 0.197 -10.931 1.00 80.69 115 ASP A C 1
ATOM 918 O O . ASP A 1 115 ? 1.576 -0.309 -11.755 1.00 80.69 115 ASP A O 1
ATOM 922 N N . ALA A 1 116 ? 2.030 1.270 -10.210 1.00 76.38 116 ALA A N 1
ATOM 923 C CA . ALA A 1 116 ? 0.739 1.945 -10.312 1.00 76.38 116 ALA A CA 1
ATOM 924 C C . ALA A 1 116 ? 0.556 2.630 -11.676 1.00 76.38 116 ALA A C 1
ATOM 926 O O . ALA A 1 116 ? -0.527 2.569 -12.263 1.00 76.38 116 ALA A O 1
ATOM 927 N N . CYS A 1 117 ? 1.626 3.226 -12.217 1.00 68.69 117 CYS A N 1
ATOM 928 C CA . CYS A 1 117 ? 1.612 3.843 -13.542 1.00 68.69 117 CYS A CA 1
ATOM 929 C C . CYS A 1 117 ? 1.234 2.812 -14.599 1.00 68.69 117 CYS A C 1
ATOM 931 O O . CYS A 1 117 ? 0.326 3.045 -15.393 1.00 68.69 117 CYS A O 1
ATOM 933 N N . ARG A 1 118 ? 1.896 1.652 -14.590 1.00 72.50 118 ARG A N 1
ATOM 934 C CA . ARG A 1 118 ? 1.655 0.584 -15.563 1.00 72.50 118 ARG A CA 1
ATOM 935 C C . ARG A 1 118 ? 0.234 0.033 -15.480 1.00 72.50 118 ARG A C 1
ATOM 937 O O . ARG A 1 118 ? -0.326 -0.333 -16.507 1.00 72.50 118 ARG A O 1
ATOM 944 N N . LEU A 1 119 ? -0.352 -0.030 -14.286 1.00 71.50 119 LEU A N 1
ATOM 945 C CA . LEU A 1 119 ? -1.724 -0.510 -14.109 1.00 71.50 119 LEU A CA 1
ATOM 946 C C . LEU A 1 119 ? -2.759 0.440 -14.705 1.00 71.50 119 LEU A C 1
ATOM 948 O O . LEU A 1 119 ? -3.690 -0.030 -15.348 1.00 71.50 119 LEU A O 1
ATOM 952 N N . ILE A 1 120 ? -2.570 1.748 -14.534 1.00 67.50 120 ILE A N 1
ATOM 953 C CA . ILE A 1 120 ? -3.454 2.759 -15.124 1.00 67.50 120 ILE A CA 1
ATOM 954 C C . ILE A 1 120 ? -3.263 2.815 -16.641 1.00 67.50 120 ILE A C 1
ATOM 956 O O . ILE A 1 120 ? -4.237 2.793 -17.381 1.00 67.50 120 ILE A O 1
ATOM 960 N N . LEU A 1 121 ? -2.009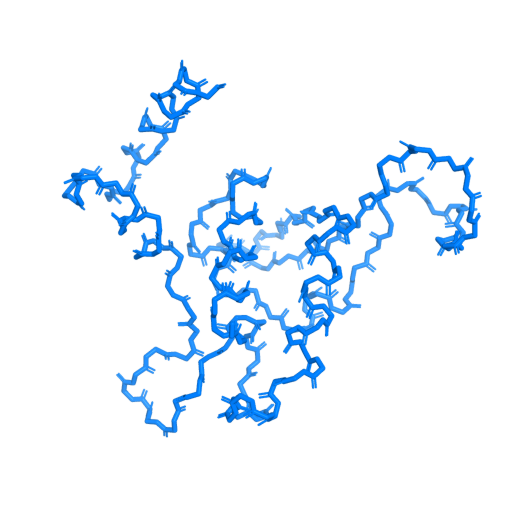 2.791 -17.099 1.00 61.97 121 LEU A N 1
ATOM 961 C CA . LEU A 1 121 ? -1.637 2.768 -18.515 1.00 61.97 121 LEU A CA 1
ATOM 962 C C . LEU A 1 121 ? -2.257 1.596 -19.281 1.00 61.97 121 LEU A C 1
ATOM 964 O O . LEU A 1 121 ? -2.707 1.772 -20.404 1.00 61.97 121 LEU A O 1
ATOM 968 N N . CYS A 1 122 ? -2.289 0.401 -18.686 1.00 57.91 122 CYS A N 1
ATOM 969 C CA . CYS A 1 122 ? -2.911 -0.768 -19.310 1.00 57.91 122 CYS A CA 1
ATOM 970 C C . CYS A 1 122 ? -4.439 -0.654 -19.437 1.00 57.91 122 CYS A C 1
ATOM 972 O O . CYS A 1 122 ? -5.022 -1.433 -20.182 1.00 57.91 122 CYS A O 1
ATOM 974 N N . GLY A 1 123 ? -5.080 0.266 -18.712 1.00 55.03 123 GLY A N 1
ATOM 975 C CA . GLY A 1 123 ? -6.509 0.558 -18.839 1.00 55.03 123 GLY A CA 1
ATOM 976 C C . GLY A 1 123 ? -6.827 1.668 -19.844 1.00 55.03 123 GLY A C 1
ATOM 977 O O . GLY A 1 123 ? -7.996 1.986 -20.026 1.00 55.03 123 GLY A O 1
ATOM 978 N N . THR A 1 124 ? -5.816 2.272 -20.476 1.00 52.53 124 THR A N 1
ATOM 979 C CA . THR A 1 124 ? -5.976 3.397 -21.408 1.00 52.53 124 THR A CA 1
ATOM 980 C C . THR A 1 124 ? -5.350 3.057 -22.757 1.00 52.53 124 THR A C 1
ATOM 982 O O . THR A 1 124 ? -4.187 2.665 -22.805 1.00 52.53 124 THR A O 1
ATOM 985 N N . GLU A 1 125 ? -6.070 3.258 -23.860 1.00 54.06 125 GLU A N 1
ATOM 986 C CA . GLU A 1 125 ? -5.609 2.886 -25.211 1.00 54.06 125 GLU A CA 1
ATOM 987 C C . GLU A 1 125 ? -4.357 3.654 -25.691 1.00 54.06 125 GLU A C 1
ATOM 989 O O . GLU A 1 125 ? -3.679 3.206 -26.610 1.00 54.06 125 GLU A O 1
ATOM 994 N N . ASN A 1 126 ? -3.973 4.761 -25.035 1.00 49.91 126 ASN A N 1
ATOM 995 C CA . ASN A 1 126 ? -2.821 5.588 -25.417 1.00 49.91 126 ASN A CA 1
ATOM 996 C C . ASN A 1 126 ? -1.775 5.720 -24.298 1.00 49.91 126 ASN A C 1
ATOM 998 O O . ASN A 1 126 ? -1.760 6.668 -23.511 1.00 49.91 126 ASN A O 1
ATOM 1002 N N . SER A 1 127 ? -0.841 4.765 -24.258 1.00 51.72 127 SER A N 1
ATOM 1003 C CA . SER A 1 127 ? 0.172 4.640 -23.201 1.00 51.72 127 SER A CA 1
ATOM 1004 C C . SER A 1 127 ? 1.321 5.670 -23.262 1.00 51.72 127 SER A C 1
ATOM 1006 O O . SER A 1 127 ? 2.106 5.773 -22.315 1.00 51.72 127 SER A O 1
ATOM 1008 N N . SER A 1 128 ? 1.483 6.411 -24.360 1.00 45.94 128 SER A N 1
ATOM 1009 C CA . SER A 1 128 ? 2.619 7.324 -24.581 1.00 45.94 128 SER A CA 1
ATOM 1010 C C . SER A 1 128 ? 2.432 8.719 -23.964 1.00 45.94 128 SER A C 1
ATOM 1012 O O . SER A 1 128 ? 3.421 9.409 -23.725 1.00 45.94 128 SER A O 1
ATOM 1014 N N . ALA A 1 129 ? 1.200 9.116 -23.628 1.00 49.06 129 ALA A N 1
ATOM 1015 C CA . ALA A 1 129 ? 0.866 10.471 -23.165 1.00 49.06 129 ALA A CA 1
ATOM 1016 C C . ALA A 1 129 ? 1.011 10.695 -21.642 1.00 49.06 129 ALA A C 1
ATOM 1018 O O . ALA A 1 129 ? 0.807 11.797 -21.140 1.00 49.06 129 ALA A O 1
ATOM 1019 N N . LEU A 1 130 ? 1.366 9.661 -20.875 1.00 49.66 130 LEU A N 1
ATOM 1020 C CA . LEU A 1 130 ? 1.208 9.635 -19.414 1.00 49.66 130 LEU A CA 1
ATOM 1021 C C . LEU A 1 130 ? 2.535 9.768 -18.641 1.00 49.66 130 LEU A C 1
ATOM 1023 O O . LEU A 1 130 ? 2.727 9.149 -17.592 1.00 49.66 130 LEU A O 1
ATOM 1027 N N . ARG A 1 131 ? 3.470 10.598 -19.121 1.00 44.59 131 ARG A N 1
ATOM 1028 C CA . ARG A 1 131 ? 4.646 11.005 -18.329 1.00 44.59 131 ARG A CA 1
ATOM 1029 C C . ARG A 1 131 ? 4.513 12.461 -17.887 1.00 44.59 131 ARG A C 1
ATOM 1031 O O . ARG A 1 131 ? 4.411 13.361 -18.709 1.00 44.59 131 ARG A O 1
ATOM 1038 N N . GLY A 1 132 ? 4.566 12.696 -16.576 1.00 55.44 132 GLY A N 1
ATOM 1039 C CA . GLY A 1 132 ? 4.640 14.043 -16.000 1.00 55.44 132 GLY A CA 1
ATOM 1040 C C . GLY A 1 132 ? 3.287 14.745 -15.835 1.00 55.44 132 GLY A C 1
ATOM 1041 O O . GLY A 1 132 ? 2.301 14.133 -15.434 1.00 55.44 132 GLY A O 1
ATOM 1042 N N . THR A 1 133 ? 3.253 16.056 -16.075 1.00 46.22 133 THR A N 1
ATOM 1043 C CA . THR A 1 133 ? 2.096 16.947 -15.848 1.00 46.22 133 THR A CA 1
ATOM 1044 C C . THR A 1 133 ? 0.873 16.618 -16.711 1.00 46.22 133 THR A C 1
ATOM 1046 O O . THR A 1 133 ? -0.246 16.891 -16.286 1.00 46.22 133 THR A O 1
ATOM 1049 N N . ALA A 1 134 ? 1.059 15.942 -17.849 1.00 46.75 134 ALA A N 1
ATOM 1050 C CA . ALA A 1 134 ? -0.018 15.470 -18.727 1.00 46.75 134 ALA A CA 1
ATOM 1051 C C . ALA A 1 134 ? -0.949 14.427 -18.068 1.00 46.75 134 ALA A C 1
ATOM 1053 O O . ALA A 1 134 ? -2.106 14.282 -18.465 1.00 46.75 134 ALA A O 1
ATOM 1054 N N . PHE A 1 135 ? -0.497 13.757 -16.997 1.00 48.09 135 PHE A N 1
ATOM 1055 C CA . PHE A 1 135 ? -1.335 12.842 -16.214 1.00 48.09 135 PHE A CA 1
ATOM 1056 C C . PHE A 1 135 ? -2.520 13.571 -15.562 1.00 48.09 135 PHE A C 1
ATOM 1058 O O . PHE A 1 135 ? -3.573 12.978 -15.416 1.00 48.09 135 PHE A O 1
ATOM 1065 N N . ALA A 1 136 ? -2.405 14.859 -15.217 1.00 47.41 136 ALA A N 1
ATOM 1066 C CA . ALA A 1 136 ? -3.525 15.614 -14.643 1.00 47.41 136 ALA A CA 1
ATOM 1067 C C . ALA A 1 136 ? -4.635 15.931 -15.669 1.00 47.41 136 ALA A C 1
ATOM 1069 O O . ALA A 1 136 ? -5.790 16.090 -15.288 1.00 47.41 136 ALA A O 1
ATOM 1070 N N . GLN A 1 137 ? -4.300 15.995 -16.962 1.00 41.62 137 GLN A N 1
ATOM 1071 C CA . GLN A 1 137 ? -5.222 16.371 -18.042 1.00 41.62 137 GLN A CA 1
ATOM 1072 C C . GLN A 1 137 ? -6.077 15.194 -18.527 1.00 41.62 137 GLN A C 1
ATOM 1074 O O . GLN A 1 137 ? -7.271 15.354 -18.762 1.00 41.62 137 GLN A O 1
ATOM 1079 N N . ILE A 1 138 ? -5.503 13.990 -18.597 1.00 50.12 138 ILE A N 1
ATOM 1080 C CA . ILE A 1 138 ? -6.231 12.771 -18.999 1.00 50.12 138 ILE A CA 1
ATOM 1081 C C . ILE A 1 138 ? -7.297 12.382 -17.957 1.00 50.12 138 ILE A C 1
ATOM 1083 O O . ILE A 1 138 ? -8.343 11.839 -18.305 1.00 50.12 138 ILE A O 1
ATOM 1087 N N . TRP A 1 139 ? -7.094 12.748 -16.688 1.00 51.34 139 TRP A N 1
ATOM 1088 C CA . TRP A 1 139 ? -8.088 12.548 -15.627 1.00 51.34 139 TRP A CA 1
ATOM 1089 C C . TRP A 1 139 ? -9.355 13.379 -15.811 1.00 51.34 139 TRP A C 1
ATOM 1091 O O . TRP A 1 139 ? -10.420 12.942 -15.387 1.00 51.34 139 TRP A O 1
ATOM 1101 N N . TYR A 1 140 ? -9.263 14.540 -16.464 1.00 49.09 140 TYR A N 1
ATOM 1102 C CA . TYR A 1 140 ? -10.435 15.356 -16.775 1.00 49.09 140 TYR A CA 1
ATOM 1103 C C . TYR A 1 140 ? -11.349 14.642 -17.783 1.00 49.09 140 TYR A C 1
ATOM 1105 O O . TYR A 1 140 ? -12.563 14.631 -17.626 1.00 49.09 140 TYR A O 1
ATOM 1113 N N . HIS A 1 141 ? -10.761 13.958 -18.770 1.00 44.44 141 HIS A N 1
ATOM 1114 C CA . HIS A 1 141 ? -11.510 13.198 -19.774 1.00 44.44 141 HIS A CA 1
ATOM 1115 C C . HIS A 1 141 ? -12.165 11.924 -19.219 1.00 44.44 141 HIS A C 1
ATOM 1117 O O . HIS A 1 141 ? -13.283 11.597 -19.614 1.00 44.44 141 HIS A O 1
ATOM 1123 N N . PHE A 1 142 ? -11.511 11.230 -18.281 1.00 46.25 142 PHE A N 1
ATOM 1124 C CA . PHE A 1 142 ? -12.071 10.031 -17.638 1.00 46.25 142 PHE A CA 1
ATOM 1125 C C . PHE A 1 142 ? -13.239 10.356 -16.683 1.00 46.25 142 PHE A C 1
ATOM 1127 O O . PHE A 1 142 ? -14.064 9.495 -16.410 1.00 46.25 142 PHE A O 1
ATOM 1134 N N . TRP A 1 143 ? -13.329 11.599 -16.189 1.00 45.50 143 TRP A N 1
ATOM 1135 C CA . TRP A 1 143 ? -14.422 12.068 -15.324 1.00 45.50 143 TRP A CA 1
ATOM 1136 C C . TRP A 1 143 ? -15.679 12.496 -16.098 1.00 45.50 143 TRP A C 1
ATOM 1138 O O . TRP A 1 143 ? -16.757 12.519 -15.530 1.00 45.50 143 TRP A O 1
ATOM 1148 N N . ILE A 1 144 ? -15.555 12.828 -17.387 1.00 43.09 144 ILE A N 1
ATOM 1149 C CA . ILE A 1 144 ? -16.701 13.201 -18.244 1.00 43.09 144 ILE A CA 1
ATOM 1150 C C . ILE A 1 144 ? -17.400 11.956 -18.823 1.00 43.09 144 ILE A C 1
ATOM 1152 O O . ILE A 1 144 ? -18.520 12.037 -19.316 1.00 43.09 144 ILE A O 1
ATOM 1156 N N . THR A 1 145 ? -16.736 10.800 -18.787 1.00 38.91 145 THR A N 1
ATOM 1157 C CA . THR A 1 145 ? -17.201 9.554 -19.419 1.00 38.91 145 THR A CA 1
ATOM 1158 C C . THR A 1 145 ? -17.724 8.500 -18.431 1.00 38.91 145 THR A C 1
ATOM 1160 O O . THR A 1 145 ? -18.106 7.415 -18.866 1.00 38.91 145 THR A O 1
ATOM 1163 N N . LEU A 1 146 ? -17.786 8.825 -17.134 1.00 39.25 146 LEU A N 1
ATOM 1164 C CA . LEU A 1 146 ? -18.405 8.045 -16.050 1.00 39.25 146 LEU A CA 1
ATOM 1165 C C . LEU A 1 146 ? -19.504 8.874 -15.386 1.00 39.25 146 LEU A C 1
ATOM 1167 O O . LEU A 1 146 ? -20.550 8.278 -15.056 1.00 39.25 146 LEU A O 1
#

Foldseek 3Di:
DLLVLLLVLLLVQCVVQVDDQVQSFQDFPVQVVQKDWPPDDPDDPPPDDDDPPFTKIWGWGQDPPRDIDIGIDTPVSVVSLVVSVVCVVVQCQDPPLGTSQAHNDPDPPDDRGDRNLVSVLVVDPDNPQCPDPSVVVVVVVVVVVD

Organism: Solenopsis invicta (NCBI:txid13686)